Protein AF-A0A382TP47-F1 (afdb_monomer)

pLDDT: mean 72.67, std 21.49, range [31.08, 97.25]

Structure (mmCIF, N/CA/C/O backbone):
data_AF-A0A382TP47-F1
#
_entry.id   AF-A0A382TP47-F1
#
loop_
_atom_site.group_PDB
_atom_site.id
_atom_site.type_symbol
_atom_site.label_atom_id
_atom_site.label_alt_id
_atom_site.label_comp_id
_atom_site.label_asym_id
_atom_site.label_entity_id
_atom_site.label_seq_id
_atom_site.pdbx_PDB_ins_code
_atom_site.Cartn_x
_atom_site.Cartn_y
_atom_site.Cartn_z
_atom_site.occupancy
_atom_site.B_iso_or_equiv
_atom_site.auth_seq_id
_atom_site.auth_comp_id
_atom_site.auth_asym_id
_atom_site.auth_atom_id
_atom_site.pdbx_PDB_model_num
ATOM 1 N N . MET A 1 1 ? 10.964 32.527 30.374 1.00 34.22 1 MET A N 1
ATOM 2 C CA . MET A 1 1 ? 9.896 31.863 29.599 1.00 34.22 1 MET A CA 1
ATOM 3 C C . MET A 1 1 ? 10.591 31.031 28.536 1.00 34.22 1 MET A C 1
ATOM 5 O O . MET A 1 1 ? 11.313 31.604 27.736 1.00 34.22 1 MET A O 1
ATOM 9 N N . ALA A 1 2 ? 10.537 29.702 28.641 1.00 35.19 2 ALA A N 1
ATOM 10 C CA . ALA A 1 2 ? 11.293 28.798 27.777 1.00 35.19 2 ALA A CA 1
ATOM 11 C C . ALA A 1 2 ? 10.442 28.416 26.561 1.00 35.19 2 ALA A C 1
ATOM 13 O O . ALA A 1 2 ? 9.380 27.813 26.702 1.00 35.19 2 ALA A O 1
ATOM 14 N N . GLU A 1 3 ? 10.904 28.803 25.379 1.00 33.00 3 GLU A N 1
ATOM 15 C CA . GLU A 1 3 ? 10.246 28.535 24.107 1.00 33.00 3 GLU A CA 1
ATOM 16 C C . GLU A 1 3 ? 10.616 27.118 23.645 1.00 33.00 3 GLU A C 1
ATOM 18 O O . GLU A 1 3 ? 11.767 26.808 23.331 1.00 33.00 3 GLU A O 1
ATOM 23 N N . GLY A 1 4 ? 9.638 26.214 23.709 1.00 34.44 4 GLY A N 1
ATOM 24 C CA . GLY A 1 4 ? 9.799 24.805 23.368 1.00 34.44 4 GLY A CA 1
ATOM 25 C C . GLY A 1 4 ? 10.052 24.618 21.875 1.00 34.44 4 GLY A C 1
ATOM 26 O O . GLY A 1 4 ? 9.143 24.734 21.054 1.00 34.44 4 GLY A O 1
ATOM 27 N N . LYS A 1 5 ? 11.298 24.289 21.531 1.00 34.75 5 LYS A N 1
ATOM 28 C CA . LYS A 1 5 ? 11.744 23.891 20.193 1.00 34.75 5 LYS A CA 1
ATOM 29 C C . LYS A 1 5 ? 10.920 22.686 19.712 1.00 34.75 5 LYS A C 1
ATOM 31 O O . LYS A 1 5 ? 11.124 21.566 20.178 1.00 34.75 5 LYS A O 1
ATOM 36 N N . LYS A 1 6 ? 9.969 22.905 18.793 1.00 40.62 6 LYS A N 1
ATOM 37 C CA . LYS A 1 6 ? 9.225 21.824 18.123 1.00 40.62 6 LYS A CA 1
ATOM 38 C C . LYS A 1 6 ? 10.214 20.991 17.311 1.00 40.62 6 LYS A C 1
ATOM 40 O O . LYS A 1 6 ? 10.691 21.429 16.269 1.00 40.62 6 LYS A O 1
ATOM 45 N N . SER A 1 7 ? 10.533 19.806 17.820 1.00 37.88 7 SER A N 1
ATOM 46 C CA . SER A 1 7 ? 11.283 18.781 17.102 1.00 37.88 7 SER A CA 1
ATOM 47 C C . SER A 1 7 ? 10.500 18.386 15.849 1.00 37.88 7 SER A C 1
ATOM 49 O O . SER A 1 7 ? 9.470 17.717 15.933 1.00 37.88 7 SER A O 1
ATOM 51 N N . THR A 1 8 ? 10.952 18.834 14.680 1.00 42.53 8 THR A N 1
ATOM 52 C CA . THR A 1 8 ? 10.560 18.280 13.383 1.00 42.53 8 THR A CA 1
ATOM 53 C C . THR A 1 8 ? 11.194 16.899 13.251 1.00 42.53 8 THR A C 1
ATOM 55 O O . THR A 1 8 ? 12.183 16.706 12.546 1.00 42.53 8 THR A O 1
ATOM 58 N N . LEU A 1 9 ? 10.633 15.924 13.972 1.00 44.50 9 LEU A N 1
ATOM 59 C CA . LEU A 1 9 ? 10.881 14.512 13.710 1.00 44.50 9 LEU A CA 1
ATOM 60 C C . LEU A 1 9 ? 10.528 14.283 12.239 1.00 44.50 9 LEU A C 1
ATOM 62 O O . LEU A 1 9 ? 9.385 14.504 11.832 1.00 44.50 9 LEU A O 1
ATOM 66 N N . ARG A 1 10 ? 11.530 13.932 11.425 1.00 49.47 10 ARG A N 1
ATOM 67 C CA . ARG A 1 10 ? 11.350 13.547 10.022 1.00 49.47 10 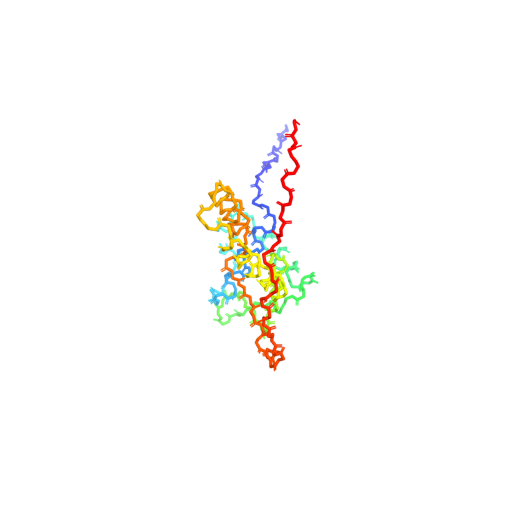ARG A CA 1
ATOM 68 C C . ARG A 1 10 ? 10.522 12.265 9.998 1.00 49.47 10 ARG A C 1
ATOM 70 O O . ARG A 1 10 ? 11.070 11.171 9.983 1.00 49.47 10 ARG A O 1
ATOM 77 N N . ALA A 1 11 ? 9.203 12.409 10.060 1.00 53.06 11 ALA A N 1
ATOM 78 C CA . ALA A 1 11 ? 8.291 11.296 9.893 1.00 53.06 11 ALA A CA 1
ATOM 79 C C . ALA A 1 11 ? 8.562 10.664 8.524 1.00 53.06 11 ALA A C 1
ATOM 81 O O . ALA A 1 11 ? 8.710 11.385 7.531 1.00 53.06 11 ALA A O 1
ATOM 82 N N . ARG A 1 12 ? 8.621 9.327 8.478 1.00 61.28 12 ARG A N 1
ATOM 83 C CA . ARG A 1 12 ? 8.639 8.577 7.215 1.00 61.28 12 ARG A CA 1
ATOM 84 C C . ARG A 1 12 ? 7.528 9.120 6.295 1.00 61.28 12 ARG A C 1
ATOM 86 O O . ARG A 1 12 ? 6.445 9.435 6.818 1.00 61.28 12 ARG A O 1
ATOM 93 N N . PRO A 1 13 ? 7.768 9.286 4.978 1.00 76.69 13 PRO A N 1
ATOM 94 C CA . PRO A 1 13 ? 6.764 9.791 4.044 1.00 76.69 13 PRO A CA 1
ATOM 95 C C . PRO A 1 13 ? 5.414 9.092 4.239 1.00 76.69 13 PRO A C 1
ATOM 97 O O . PRO A 1 13 ? 5.358 7.879 4.430 1.00 76.69 13 PRO A O 1
ATOM 100 N N . ALA A 1 14 ? 4.312 9.850 4.216 1.00 79.81 14 ALA A N 1
ATOM 101 C CA . ALA A 1 14 ? 2.982 9.320 4.544 1.00 79.81 14 ALA A CA 1
ATOM 102 C C . ALA A 1 14 ? 2.607 8.086 3.705 1.00 79.81 14 ALA A C 1
ATOM 104 O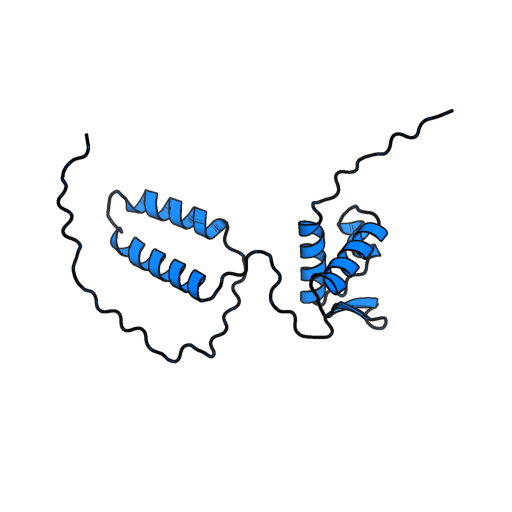 O . ALA A 1 14 ? 2.024 7.144 4.232 1.00 79.81 14 ALA A O 1
ATOM 105 N N . LEU A 1 15 ? 3.015 8.064 2.434 1.00 79.69 15 LEU A N 1
ATOM 106 C CA . LEU A 1 15 ? 2.785 6.939 1.534 1.00 79.69 15 LEU A CA 1
ATOM 107 C C . LEU A 1 15 ? 3.462 5.646 2.014 1.00 79.69 15 LEU A C 1
ATOM 109 O O . LEU A 1 15 ? 2.808 4.613 2.053 1.00 79.69 15 LEU A O 1
ATOM 113 N N . GLU A 1 16 ? 4.729 5.697 2.433 1.00 80.81 16 GLU A N 1
ATOM 114 C CA . GLU A 1 16 ? 5.464 4.526 2.942 1.00 80.81 16 GLU A CA 1
ATOM 115 C C . GLU A 1 16 ? 4.749 3.919 4.155 1.00 80.81 16 GLU A C 1
ATOM 117 O O . GLU A 1 16 ? 4.557 2.708 4.264 1.00 80.81 16 GLU A O 1
ATOM 122 N N . ARG A 1 17 ? 4.275 4.794 5.044 1.00 91.00 17 ARG A N 1
ATOM 123 C CA . ARG A 1 17 ? 3.549 4.409 6.250 1.00 91.00 17 ARG A CA 1
ATOM 124 C C . ARG A 1 17 ? 2.203 3.757 5.924 1.00 91.00 17 ARG A C 1
ATOM 126 O O . ARG A 1 17 ? 1.877 2.713 6.483 1.00 91.00 17 ARG A O 1
ATOM 133 N N . ILE A 1 18 ? 1.466 4.333 4.975 1.00 89.75 18 ILE A N 1
ATOM 134 C CA . ILE A 1 18 ? 0.210 3.781 4.454 1.00 89.75 18 ILE A CA 1
ATOM 135 C C . ILE A 1 18 ? 0.443 2.412 3.793 1.00 89.75 18 ILE A C 1
ATOM 137 O O . ILE A 1 18 ? -0.302 1.475 4.074 1.00 89.75 18 ILE A O 1
ATOM 141 N N . MET A 1 19 ? 1.495 2.257 2.980 1.00 84.00 19 MET A N 1
ATOM 142 C CA . MET A 1 19 ? 1.844 0.974 2.352 1.00 84.00 19 MET A CA 1
ATOM 143 C C . MET A 1 19 ? 2.148 -0.105 3.390 1.00 84.00 19 MET A C 1
ATOM 145 O O . MET A 1 19 ? 1.682 -1.238 3.262 1.00 84.00 19 MET A O 1
ATOM 149 N N . ARG A 1 20 ? 2.888 0.239 4.450 1.00 88.25 20 ARG A N 1
ATOM 150 C CA . ARG A 1 20 ? 3.193 -0.711 5.524 1.00 88.25 20 ARG A CA 1
ATOM 151 C C . ARG A 1 20 ? 1.933 -1.165 6.263 1.00 88.25 20 ARG A C 1
ATOM 153 O O . ARG A 1 20 ? 1.778 -2.365 6.490 1.00 88.25 20 A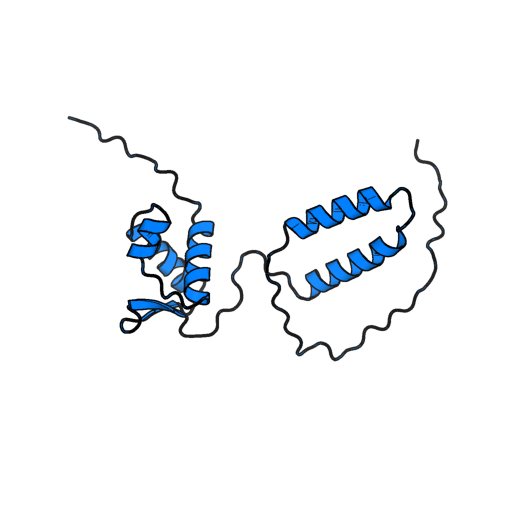RG A O 1
ATOM 160 N N . ILE A 1 21 ? 1.035 -0.232 6.598 1.00 92.50 21 ILE A N 1
ATOM 161 C CA . ILE A 1 21 ? -0.259 -0.553 7.220 1.00 92.50 21 ILE A CA 1
ATOM 162 C C . ILE A 1 21 ? -1.063 -1.467 6.292 1.00 92.50 21 ILE A C 1
ATOM 164 O O . ILE A 1 21 ? -1.527 -2.515 6.730 1.00 92.50 21 ILE A O 1
ATOM 168 N N . HIS A 1 22 ? -1.181 -1.112 5.010 1.00 89.81 22 HIS A N 1
ATOM 169 C CA . HIS A 1 22 ? -1.917 -1.909 4.033 1.00 89.81 22 HIS A CA 1
ATOM 170 C C . HIS A 1 22 ? -1.405 -3.348 3.951 1.00 89.81 22 HIS A C 1
ATOM 172 O O . HIS A 1 22 ? -2.209 -4.271 4.053 1.00 89.81 22 HIS A O 1
ATOM 178 N N . ARG A 1 23 ? -0.085 -3.539 3.823 1.00 84.81 23 ARG A N 1
ATOM 179 C CA . ARG A 1 23 ? 0.538 -4.865 3.711 1.00 84.81 23 ARG A CA 1
ATOM 180 C C . ARG A 1 23 ? 0.285 -5.723 4.951 1.00 84.81 23 ARG A C 1
ATOM 182 O O . ARG A 1 23 ? -0.053 -6.891 4.816 1.00 84.81 23 ARG A O 1
ATOM 189 N N . ALA A 1 24 ? 0.384 -5.140 6.146 1.00 88.25 24 ALA A N 1
ATOM 190 C CA . ALA A 1 24 ? 0.097 -5.857 7.388 1.00 88.25 24 ALA A CA 1
ATOM 191 C C . ALA A 1 24 ? -1.347 -6.364 7.447 1.00 88.25 24 ALA A C 1
ATOM 19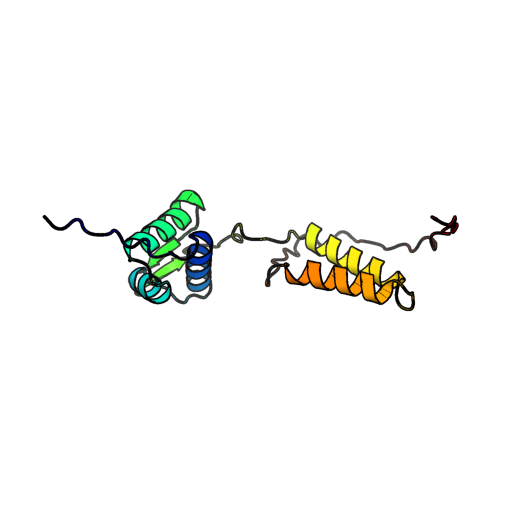3 O O . ALA A 1 24 ? -1.601 -7.515 7.793 1.00 88.25 24 ALA A O 1
ATOM 194 N N . VAL A 1 25 ? -2.300 -5.501 7.091 1.00 92.19 25 VAL A N 1
ATOM 195 C CA . VAL A 1 25 ? -3.720 -5.863 7.072 1.00 92.19 25 VAL A CA 1
ATOM 196 C C . VAL A 1 25 ? -3.988 -6.926 6.001 1.00 92.19 25 VAL A C 1
ATOM 198 O O . VAL A 1 25 ? -4.687 -7.897 6.278 1.00 92.19 25 VAL A O 1
ATOM 201 N N . LEU A 1 26 ? -3.395 -6.784 4.811 1.00 83.69 26 LEU A N 1
ATOM 202 C CA . LEU A 1 26 ? -3.548 -7.728 3.699 1.00 83.69 26 LEU A CA 1
ATOM 203 C C . LEU A 1 26 ? -3.011 -9.126 4.044 1.00 83.69 26 LEU A C 1
ATOM 205 O O . LEU A 1 26 ? -3.632 -10.126 3.702 1.00 83.69 26 LEU A O 1
ATOM 209 N N . ASN A 1 27 ? -1.901 -9.191 4.780 1.00 82.12 27 ASN A N 1
ATOM 210 C CA . ASN A 1 27 ? -1.295 -10.436 5.256 1.00 82.12 27 ASN A CA 1
ATOM 211 C C . ASN A 1 27 ? -2.038 -11.073 6.446 1.00 82.12 27 ASN A C 1
ATOM 213 O O . ASN A 1 27 ? -1.608 -12.109 6.952 1.00 82.12 27 ASN A O 1
ATOM 217 N N . GLY A 1 28 ? -3.114 -10.452 6.941 1.00 86.06 28 GLY A N 1
ATOM 218 C CA . GLY A 1 28 ? -3.852 -10.934 8.109 1.00 86.06 28 GLY A CA 1
ATOM 219 C C . GLY A 1 28 ? -3.136 -10.710 9.447 1.00 86.06 28 GLY A C 1
ATOM 220 O O . GLY A 1 28 ? -3.520 -11.308 10.448 1.00 86.06 28 GLY A O 1
ATOM 221 N N . GLU A 1 29 ? -2.126 -9.831 9.510 1.00 90.81 29 GLU A N 1
ATOM 222 C CA . GLU A 1 29 ? -1.366 -9.537 10.742 1.00 90.81 29 GLU A CA 1
ATOM 223 C C . GLU A 1 29 ? -2.199 -8.785 11.797 1.00 90.81 29 GLU A C 1
ATOM 225 O O . GLU A 1 29 ? -1.766 -8.644 12.939 1.00 90.81 29 GLU A O 1
ATOM 230 N N . CYS A 1 30 ? -3.383 -8.284 11.425 1.00 95.25 30 CYS A N 1
ATOM 231 C CA . CYS A 1 30 ? -4.313 -7.570 12.304 1.00 95.25 30 CYS A CA 1
ATOM 232 C C . CYS A 1 30 ? -3.630 -6.454 13.122 1.00 95.25 30 CYS A C 1
ATOM 234 O O . CYS A 1 30 ? -3.676 -6.453 14.356 1.00 95.25 30 CYS A O 1
ATOM 236 N N . PRO A 1 31 ? -2.952 -5.487 12.479 1.00 96.31 31 PRO A N 1
ATOM 237 C CA . PRO A 1 31 ? -2.173 -4.493 13.203 1.00 96.31 31 PRO A CA 1
ATOM 238 C C . PRO A 1 31 ? -3.056 -3.554 14.032 1.00 96.31 31 PRO A C 1
ATOM 240 O O . PRO A 1 31 ? -4.169 -3.202 13.645 1.00 96.31 31 PRO A O 1
ATOM 243 N N . THR A 1 32 ? -2.525 -3.056 15.150 1.00 97.25 32 THR A N 1
ATOM 244 C CA . THR A 1 32 ? -3.137 -1.945 15.900 1.00 97.25 32 THR A CA 1
ATOM 245 C C . THR A 1 32 ? -2.458 -0.624 15.580 1.00 97.25 32 THR A C 1
ATOM 247 O O . THR A 1 32 ? -1.261 -0.581 15.289 1.00 97.25 32 THR A O 1
ATOM 250 N N . ALA A 1 33 ? -3.187 0.486 15.742 1.00 96.31 33 ALA A N 1
ATOM 251 C CA . ALA A 1 33 ? -2.602 1.819 15.593 1.00 96.31 33 ALA A CA 1
ATOM 252 C C . ALA A 1 33 ? -1.417 2.047 16.551 1.00 96.31 33 ALA A C 1
ATOM 254 O O . ALA A 1 33 ? -0.452 2.711 16.190 1.00 96.31 33 ALA A O 1
ATOM 255 N N . SER A 1 34 ? -1.467 1.475 17.759 1.00 96.38 34 SER A N 1
ATOM 256 C CA . SER A 1 34 ? -0.379 1.564 18.740 1.00 96.38 34 SER A CA 1
ATOM 257 C C . SER A 1 34 ? 0.851 0.750 18.328 1.00 96.38 34 SER A C 1
ATOM 259 O O . SER A 1 34 ? 1.971 1.238 18.465 1.00 96.38 34 SER A O 1
ATOM 261 N N . ALA A 1 35 ? 0.661 -0.471 17.814 1.00 96.38 35 ALA A N 1
ATOM 262 C CA . ALA A 1 35 ? 1.765 -1.302 17.334 1.00 96.38 35 ALA A CA 1
ATOM 263 C C . ALA A 1 35 ? 2.468 -0.646 16.139 1.00 96.38 35 ALA A C 1
ATOM 265 O O . ALA A 1 35 ? 3.687 -0.485 16.163 1.00 96.38 35 ALA A O 1
ATOM 266 N N . MET A 1 36 ? 1.683 -0.174 15.168 1.00 96.31 36 MET A N 1
ATOM 267 C CA . MET A 1 36 ? 2.179 0.530 13.986 1.00 96.31 36 MET A CA 1
ATOM 268 C C . MET A 1 36 ? 2.888 1.837 14.338 1.00 96.31 36 MET A C 1
ATOM 270 O O . MET A 1 36 ? 3.928 2.138 13.770 1.00 96.31 36 MET A O 1
ATOM 274 N N . ALA A 1 37 ? 2.379 2.596 15.311 1.00 96.19 37 ALA A N 1
ATOM 275 C CA . ALA A 1 37 ? 3.013 3.837 15.755 1.00 96.19 37 ALA A CA 1
ATOM 276 C C . ALA A 1 37 ? 4.419 3.591 16.318 1.00 96.19 37 ALA A C 1
ATOM 278 O O . ALA A 1 37 ? 5.356 4.312 15.987 1.00 96.19 37 ALA A O 1
ATOM 279 N N . ARG A 1 38 ? 4.573 2.531 17.121 1.00 95.75 38 ARG A N 1
ATOM 280 C CA . ARG A 1 38 ? 5.868 2.124 17.674 1.00 95.75 38 ARG A CA 1
ATOM 281 C C . ARG A 1 38 ? 6.830 1.643 16.588 1.00 95.75 38 ARG A C 1
ATOM 283 O O . ARG A 1 38 ? 7.988 2.031 16.613 1.00 95.75 38 ARG A O 1
ATOM 290 N N . GLU A 1 39 ? 6.363 0.822 15.652 1.00 93.75 39 GLU A N 1
ATOM 291 C CA . GLU A 1 39 ? 7.187 0.309 14.546 1.00 93.75 39 GLU A CA 1
ATOM 292 C C . GLU A 1 39 ? 7.650 1.421 13.589 1.00 93.75 39 GLU A C 1
ATOM 294 O O . GLU A 1 39 ? 8.778 1.428 13.089 1.00 93.75 39 GLU A O 1
ATOM 299 N N . LEU A 1 40 ? 6.757 2.372 13.324 1.00 92.56 40 LEU A N 1
ATOM 300 C CA . LEU A 1 40 ? 6.972 3.444 12.360 1.00 92.56 40 LEU A CA 1
ATOM 301 C C . LEU A 1 40 ? 7.571 4.706 12.989 1.00 92.56 40 LEU A C 1
ATOM 303 O O . LEU A 1 40 ? 7.787 5.683 12.276 1.00 92.56 40 LEU A O 1
ATOM 307 N N . GLU A 1 41 ? 7.845 4.669 14.297 1.00 94.19 41 GLU A N 1
ATOM 308 C CA . GLU A 1 41 ? 8.419 5.763 15.090 1.00 94.19 41 GLU A CA 1
ATOM 309 C C . GLU A 1 41 ? 7.640 7.081 14.942 1.00 94.19 41 GLU A C 1
ATOM 311 O O . GLU A 1 41 ? 8.201 8.175 14.862 1.00 94.19 41 GLU A O 1
ATOM 316 N N . VAL A 1 42 ? 6.311 6.975 14.913 1.00 94.00 42 VAL A N 1
ATOM 317 C CA . VAL A 1 42 ? 5.388 8.115 14.868 1.00 94.00 42 VAL A CA 1
ATOM 318 C C . VAL A 1 42 ? 4.418 8.070 16.039 1.00 94.00 42 VAL A C 1
ATOM 320 O O . VAL A 1 42 ? 4.292 7.075 16.751 1.00 94.00 42 VAL A O 1
ATOM 323 N N . ASP A 1 43 ? 3.678 9.153 16.247 1.00 94.81 43 ASP A N 1
ATOM 324 C CA . ASP A 1 43 ? 2.610 9.152 17.233 1.00 94.81 43 ASP A CA 1
ATOM 325 C C . ASP A 1 43 ? 1.380 8.361 16.742 1.00 94.81 43 ASP A C 1
ATOM 327 O O . ASP A 1 43 ? 1.079 8.270 15.547 1.00 94.81 43 ASP A O 1
ATOM 331 N N . ARG A 1 44 ? 0.604 7.832 17.694 1.00 96.00 44 ARG A N 1
ATOM 332 C CA . ARG A 1 44 ? -0.619 7.066 17.405 1.00 96.00 44 ARG A CA 1
ATOM 333 C C . ARG A 1 44 ? -1.633 7.854 16.571 1.00 96.00 44 ARG A C 1
ATOM 335 O O . ARG A 1 44 ? -2.324 7.261 15.749 1.00 96.00 44 ARG A O 1
ATOM 342 N N . ARG A 1 45 ? -1.740 9.174 16.768 1.00 95.31 45 ARG A N 1
ATOM 343 C CA . ARG A 1 45 ? -2.704 10.019 16.047 1.00 95.31 45 ARG A CA 1
ATOM 344 C C . ARG A 1 45 ? -2.328 10.141 14.570 1.00 95.31 45 ARG A C 1
ATOM 346 O O . ARG A 1 45 ? -3.229 10.256 13.746 1.00 95.31 45 ARG A O 1
ATOM 353 N N . THR A 1 46 ? -1.044 10.085 14.228 1.00 95.38 46 THR A N 1
ATOM 354 C CA . THR A 1 46 ? -0.571 10.013 12.841 1.00 95.38 46 THR A CA 1
ATOM 355 C C . THR A 1 46 ? -1.041 8.723 12.165 1.00 95.38 46 THR A C 1
ATOM 357 O O . THR A 1 46 ? -1.718 8.809 11.146 1.00 95.38 46 THR A O 1
ATOM 360 N N . ILE A 1 47 ? -0.840 7.557 12.788 1.00 96.31 47 ILE A N 1
ATOM 361 C CA . ILE A 1 47 ? -1.349 6.280 12.248 1.00 96.31 47 ILE A CA 1
ATOM 362 C C . ILE A 1 47 ? -2.872 6.276 12.122 1.00 96.31 47 ILE A C 1
ATOM 364 O O . ILE A 1 47 ? -3.412 5.827 11.116 1.00 96.31 47 ILE A O 1
ATOM 368 N N . THR A 1 48 ? -3.590 6.803 13.118 1.00 95.81 48 THR A N 1
ATOM 369 C CA . THR A 1 48 ? -5.052 6.905 13.033 1.00 95.81 48 THR A CA 1
ATOM 370 C C . THR A 1 48 ? -5.488 7.753 11.839 1.00 95.81 48 THR A C 1
ATOM 372 O O . THR A 1 48 ? -6.446 7.386 11.171 1.00 95.81 48 THR A O 1
ATOM 375 N N . ARG A 1 49 ? -4.782 8.849 11.525 1.00 95.00 49 ARG A N 1
ATOM 376 C CA . ARG A 1 49 ? -5.075 9.653 10.328 1.00 95.00 49 ARG A CA 1
ATOM 377 C C . ARG A 1 49 ? -4.816 8.887 9.037 1.00 95.00 49 ARG A C 1
ATOM 379 O O . ARG A 1 49 ? -5.610 9.031 8.117 1.00 95.00 49 ARG A O 1
ATOM 386 N N . ASP A 1 50 ? -3.756 8.086 8.974 1.00 94.75 50 ASP A N 1
ATOM 387 C CA . ASP A 1 50 ? -3.466 7.262 7.795 1.00 94.75 50 ASP A CA 1
ATOM 388 C C . ASP A 1 50 ? -4.544 6.203 7.571 1.00 94.75 50 ASP A C 1
ATOM 390 O O . ASP A 1 50 ? -5.027 6.049 6.459 1.00 94.75 50 ASP A O 1
ATOM 394 N N . ILE A 1 51 ? -4.984 5.532 8.637 1.00 95.25 51 ILE A N 1
ATOM 395 C CA . ILE A 1 51 ? -6.079 4.554 8.587 1.00 95.25 51 ILE A CA 1
ATOM 396 C C . ILE A 1 51 ? -7.378 5.223 8.128 1.00 95.25 51 ILE A C 1
ATOM 398 O O . ILE A 1 51 ? -8.058 4.709 7.243 1.00 95.25 51 ILE A O 1
ATOM 402 N N . THR A 1 52 ? -7.709 6.395 8.682 1.00 95.25 52 THR A N 1
ATOM 403 C CA . THR A 1 52 ? -8.863 7.184 8.229 1.00 95.25 52 THR A CA 1
ATOM 404 C C . THR A 1 52 ? -8.722 7.574 6.760 1.00 95.25 52 THR A C 1
ATOM 406 O O . THR A 1 52 ? -9.692 7.511 6.018 1.00 95.25 52 THR A O 1
ATOM 409 N N . PHE A 1 53 ? -7.524 7.951 6.312 1.00 91.12 53 PHE A N 1
ATOM 410 C CA . PHE A 1 53 ? -7.269 8.274 4.912 1.00 91.12 53 PHE A CA 1
ATOM 411 C C . PHE A 1 53 ? -7.468 7.051 4.005 1.00 91.12 53 PHE A C 1
ATOM 413 O O . PHE A 1 53 ? -8.176 7.147 3.008 1.00 91.12 53 PHE A O 1
ATOM 420 N N . MET A 1 54 ? -6.920 5.893 4.374 1.00 90.31 54 MET A N 1
ATOM 421 C CA . MET A 1 54 ? -7.110 4.631 3.652 1.00 90.31 54 MET A CA 1
ATOM 422 C C . MET A 1 54 ? -8.594 4.263 3.530 1.00 90.31 54 MET A C 1
ATOM 424 O O . MET A 1 54 ? -9.065 3.922 2.450 1.00 90.31 54 MET A O 1
ATOM 428 N N . ARG A 1 55 ? -9.353 4.380 4.620 1.00 92.88 55 ARG A N 1
ATOM 429 C CA . ARG A 1 55 ? -10.782 4.062 4.626 1.00 92.88 55 ARG A CA 1
ATOM 430 C C . ARG A 1 55 ? -11.607 5.086 3.843 1.00 92.88 55 ARG A C 1
ATOM 432 O O . ARG A 1 55 ? -12.365 4.710 2.964 1.00 92.88 55 ARG A O 1
ATOM 439 N N . ASP A 1 56 ? -11.444 6.376 4.126 1.00 91.06 56 ASP A N 1
ATOM 440 C CA . ASP A 1 56 ? -12.372 7.411 3.649 1.00 91.06 56 ASP A CA 1
ATOM 441 C C . ASP A 1 56 ? -11.966 7.996 2.286 1.00 91.06 56 ASP A C 1
ATOM 443 O O . ASP A 1 56 ? -12.816 8.461 1.531 1.00 91.06 56 ASP A O 1
ATOM 447 N N . ARG A 1 57 ? -10.663 8.037 1.968 1.00 83.81 57 ARG A N 1
ATOM 448 C CA . ARG A 1 57 ? -10.151 8.620 0.711 1.00 83.81 57 ARG A CA 1
ATOM 449 C C . ARG A 1 57 ? -9.823 7.575 -0.339 1.00 83.81 57 ARG A C 1
ATOM 451 O O . ARG A 1 57 ? -9.999 7.861 -1.517 1.00 83.81 57 ARG A O 1
ATOM 458 N N . TRP A 1 58 ? -9.345 6.404 0.069 1.00 82.19 58 TRP A N 1
ATOM 459 C CA . TRP A 1 58 ? -9.099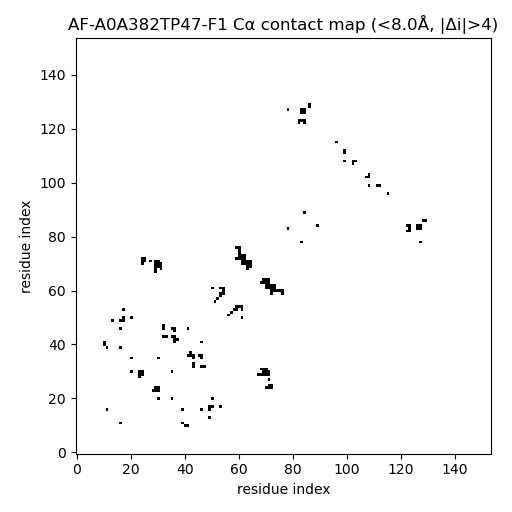 5.279 -0.841 1.00 82.19 58 TRP A CA 1
ATOM 460 C C . TRP A 1 58 ? -10.231 4.255 -0.849 1.00 82.19 58 TRP A C 1
ATOM 462 O O . TRP A 1 58 ? -10.155 3.283 -1.590 1.00 82.19 58 TRP A O 1
ATOM 472 N N . ASN A 1 59 ? -11.287 4.496 -0.066 1.00 84.00 59 ASN A N 1
ATOM 473 C CA . ASN A 1 59 ? -12.482 3.661 -0.022 1.00 84.00 59 ASN A CA 1
ATOM 474 C C . ASN A 1 59 ? -12.175 2.183 0.278 1.00 84.00 59 ASN A C 1
ATOM 476 O O . ASN A 1 59 ? -12.856 1.287 -0.219 1.00 84.00 59 ASN A O 1
ATOM 480 N N . LEU A 1 60 ? -11.125 1.922 1.068 1.00 89.00 60 LEU A N 1
ATOM 481 C CA . LEU A 1 60 ? -10.766 0.561 1.446 1.00 89.00 60 LEU A CA 1
ATOM 482 C C . LEU A 1 60 ? -11.738 0.032 2.512 1.00 89.00 60 LEU A C 1
ATOM 484 O O . LEU A 1 60 ? -12.053 0.775 3.449 1.00 89.00 60 LEU A O 1
ATOM 488 N N . PRO A 1 61 ? -12.141 -1.252 2.449 1.00 92.75 61 PRO A N 1
ATOM 489 C CA . PRO A 1 61 ? -13.022 -1.896 3.425 1.00 92.75 61 PRO A CA 1
ATOM 490 C C . PRO A 1 61 ? -12.272 -2.206 4.733 1.00 92.75 61 PRO A C 1
ATOM 492 O O . PRO A 1 61 ? -12.130 -3.357 5.126 1.00 92.75 61 PRO A O 1
ATOM 495 N N . LEU A 1 62 ? -11.700 -1.186 5.374 1.00 94.00 62 LEU A N 1
ATOM 496 C CA . LEU A 1 62 ? -10.815 -1.307 6.531 1.00 94.00 62 LEU A CA 1
ATOM 497 C C . LEU A 1 62 ? -11.572 -1.014 7.833 1.00 94.00 62 LEU A C 1
ATOM 499 O O . LEU A 1 62 ? -12.008 0.118 8.060 1.00 94.00 62 LEU A O 1
ATOM 503 N N . GLU A 1 63 ? -11.656 -2.001 8.727 1.00 95.75 63 GLU A N 1
ATOM 504 C CA . GLU A 1 63 ? -12.352 -1.877 10.015 1.00 95.75 63 GLU A CA 1
ATOM 505 C C . GLU A 1 63 ? -11.553 -2.463 11.183 1.00 95.75 63 GLU A C 1
ATOM 507 O O . GLU A 1 63 ? -10.666 -3.294 11.002 1.00 95.75 63 GLU A O 1
ATOM 512 N N . TYR A 1 64 ? -11.857 -2.018 12.406 1.00 96.44 64 TYR A N 1
ATOM 513 C CA . TYR A 1 64 ? -11.266 -2.583 13.619 1.00 96.44 64 TYR A CA 1
ATOM 514 C C . TYR A 1 64 ? -12.084 -3.783 14.101 1.00 96.44 64 TYR A C 1
ATOM 516 O O . TYR A 1 64 ? -13.255 -3.643 14.449 1.00 96.44 64 TYR A O 1
ATOM 524 N N . ASN A 1 65 ? -11.449 -4.948 14.186 1.00 96.75 65 ASN A N 1
ATOM 525 C CA . ASN A 1 65 ? -12.042 -6.162 14.721 1.00 96.75 65 ASN A CA 1
ATOM 526 C C . ASN A 1 65 ? -11.597 -6.371 16.175 1.00 96.75 65 ASN A C 1
ATOM 528 O O . ASN A 1 65 ? -10.432 -6.654 16.450 1.00 96.75 65 ASN A O 1
ATOM 532 N N . ALA A 1 66 ? -12.539 -6.268 17.115 1.00 93.69 66 ALA A N 1
ATOM 533 C CA . ALA A 1 66 ? -12.257 -6.419 18.543 1.00 93.69 66 ALA A CA 1
ATOM 534 C C . ALA A 1 66 ? -11.849 -7.847 18.949 1.00 93.69 66 ALA A C 1
ATOM 536 O O . ALA A 1 66 ? -11.097 -8.008 19.905 1.00 93.69 66 ALA A O 1
ATOM 537 N N . VAL A 1 67 ? -12.316 -8.872 18.228 1.00 93.88 67 VAL A N 1
ATOM 538 C CA . VAL A 1 67 ? -11.997 -10.283 18.510 1.00 93.88 67 VAL A CA 1
ATOM 539 C C . VAL A 1 67 ? -10.550 -10.590 18.137 1.00 93.88 67 VAL A C 1
ATOM 541 O O . VAL A 1 67 ? -9.841 -11.244 18.895 1.00 93.88 67 VAL A O 1
ATOM 544 N N . GLN A 1 68 ? -10.099 -10.086 16.988 1.00 90.44 68 GLN A N 1
ATOM 545 C CA . GLN A 1 68 ? -8.713 -10.226 16.531 1.00 90.44 68 GLN A CA 1
ATOM 546 C C . GLN A 1 68 ? -7.787 -9.158 17.132 1.00 90.44 68 GLN A C 1
ATOM 548 O O . GLN A 1 68 ? -6.567 -9.266 17.055 1.00 90.44 68 GLN A O 1
ATOM 553 N N . GLY A 1 69 ? -8.365 -8.130 17.758 1.00 93.69 69 GLY A N 1
ATOM 554 C CA . GLY A 1 69 ? -7.644 -7.073 18.452 1.00 93.69 69 GLY A CA 1
ATOM 555 C C . GLY A 1 69 ? -6.960 -6.069 17.526 1.00 93.69 69 GLY A C 1
ATOM 556 O O . GLY A 1 69 ? -6.057 -5.375 17.987 1.00 93.69 69 GLY A O 1
ATOM 557 N N . GLY A 1 70 ? -7.378 -5.945 16.263 1.00 96.25 70 GLY A N 1
ATOM 558 C CA . GLY A 1 70 ? -6.647 -5.197 15.237 1.00 96.25 70 GLY A CA 1
ATOM 559 C C . GLY A 1 70 ? -7.476 -4.793 14.020 1.00 96.25 70 GLY A C 1
ATOM 560 O O . GLY A 1 70 ? -8.658 -5.111 13.926 1.00 96.25 70 GLY A O 1
ATOM 561 N N . PHE A 1 71 ? -6.859 -4.059 13.093 1.00 96.94 71 PHE A N 1
ATOM 562 C CA . PHE A 1 71 ? -7.493 -3.656 11.837 1.00 96.94 71 PHE A CA 1
ATOM 563 C C . PHE A 1 71 ? -7.447 -4.775 10.794 1.00 96.94 71 PHE A C 1
ATOM 565 O O . PHE A 1 71 ? -6.404 -5.400 10.611 1.00 96.94 71 PHE A O 1
ATOM 572 N N . ILE A 1 72 ? -8.563 -4.982 10.095 1.00 95.88 72 ILE A N 1
ATOM 573 C CA . ILE A 1 72 ? -8.753 -6.015 9.070 1.00 95.88 72 ILE A CA 1
ATOM 574 C C . ILE A 1 72 ? -9.437 -5.441 7.832 1.00 95.88 72 ILE A C 1
ATOM 576 O O . ILE A 1 72 ? -10.146 -4.435 7.926 1.00 95.88 72 ILE A O 1
ATOM 580 N N . TYR A 1 73 ? -9.282 -6.119 6.696 1.00 93.50 73 TYR A N 1
ATOM 581 C CA . TYR A 1 73 ? -10.172 -5.911 5.560 1.00 93.50 73 TYR A CA 1
ATOM 582 C C . TYR A 1 73 ? -11.444 -6.745 5.718 1.00 93.50 73 TYR A C 1
ATOM 584 O O . TYR A 1 73 ? -11.377 -7.941 5.993 1.00 93.50 73 TYR A O 1
ATOM 592 N N . THR A 1 74 ? -12.604 -6.113 5.551 1.00 92.69 74 THR A N 1
ATOM 593 C CA . THR A 1 74 ? -13.927 -6.755 5.621 1.00 92.69 74 THR A CA 1
ATOM 594 C C . THR A 1 74 ? -14.445 -7.210 4.256 1.00 92.69 74 THR A C 1
ATOM 596 O O . THR A 1 74 ? -15.476 -7.874 4.177 1.00 92.69 74 THR A O 1
ATOM 599 N N . GLY A 1 75 ? -13.720 -6.893 3.182 1.00 85.19 75 GLY A N 1
ATOM 600 C CA . GLY A 1 75 ? -14.038 -7.272 1.811 1.00 85.19 75 GLY A CA 1
ATOM 601 C C . GLY A 1 75 ? -12.787 -7.327 0.930 1.00 85.19 75 GLY A C 1
ATOM 602 O O . GLY A 1 75 ? -11.688 -7.037 1.413 1.00 85.19 75 GLY A O 1
ATOM 603 N N . PRO A 1 76 ? -12.938 -7.709 -0.351 1.00 75.44 76 PRO A N 1
ATOM 604 C CA . PRO A 1 76 ? -11.836 -7.697 -1.304 1.00 75.44 76 PRO A CA 1
ATOM 605 C C . PRO A 1 76 ? -11.280 -6.278 -1.460 1.00 75.44 76 PRO A C 1
ATOM 607 O O . PRO A 1 76 ? -12.023 -5.296 -1.429 1.00 75.44 76 PRO A O 1
ATOM 610 N N . VAL A 1 77 ? -9.962 -6.184 -1.613 1.00 71.56 77 VAL A N 1
ATOM 611 C CA . VAL A 1 77 ? -9.258 -4.924 -1.843 1.00 71.56 77 VAL A CA 1
ATOM 612 C C . VAL A 1 77 ? -8.657 -4.973 -3.234 1.00 71.56 77 VAL A C 1
ATOM 614 O O . VAL A 1 77 ? -7.738 -5.756 -3.471 1.00 71.56 77 VAL A O 1
ATOM 617 N N . ASP A 1 78 ? -9.166 -4.137 -4.136 1.00 57.75 78 ASP A N 1
ATOM 618 C CA . ASP A 1 78 ? -8.515 -3.904 -5.421 1.00 57.75 78 ASP A CA 1
ATOM 619 C C . ASP A 1 78 ? -7.129 -3.293 -5.174 1.00 57.75 78 ASP A C 1
ATOM 621 O O . ASP A 1 78 ? -6.932 -2.521 -4.228 1.00 57.75 78 ASP A O 1
ATOM 625 N N . ALA A 1 79 ? -6.147 -3.690 -5.987 1.00 56.25 79 ALA A N 1
ATOM 626 C CA . ALA A 1 79 ? -4.752 -3.316 -5.790 1.00 56.25 79 ALA A CA 1
ATOM 627 C C . ALA A 1 79 ? -4.599 -1.796 -5.594 1.00 56.25 79 ALA A C 1
ATOM 629 O O . ALA A 1 79 ? -5.172 -0.987 -6.326 1.00 56.25 79 ALA A O 1
ATOM 630 N N . LEU A 1 80 ? -3.827 -1.406 -4.577 1.00 56.81 80 LEU A N 1
ATOM 631 C CA . LEU A 1 80 ? -3.628 -0.001 -4.236 1.00 56.81 80 LEU A CA 1
ATOM 632 C C . LEU A 1 80 ? -2.987 0.806 -5.375 1.00 56.81 80 LEU A C 1
ATOM 634 O O . LEU A 1 80 ? -2.189 0.260 -6.139 1.00 56.81 80 LEU A O 1
ATOM 638 N N . PRO A 1 81 ? -3.209 2.137 -5.427 1.00 46.81 81 PRO A N 1
ATOM 639 C CA . PRO A 1 81 ? -2.470 3.013 -6.321 1.00 46.81 81 PRO A CA 1
ATOM 640 C C . PRO A 1 81 ? -1.026 3.144 -5.818 1.00 46.81 81 PRO A C 1
ATOM 642 O O . PRO A 1 81 ? -0.693 3.990 -4.988 1.00 46.81 81 PRO A O 1
ATOM 645 N N . GLY A 1 82 ? -0.172 2.259 -6.317 1.00 46.94 82 GLY A N 1
ATOM 646 C CA . GLY A 1 82 ? 1.253 2.196 -6.018 1.00 46.94 82 GLY A CA 1
ATOM 647 C C . GLY A 1 82 ? 1.928 1.249 -6.997 1.00 46.94 82 GLY A C 1
ATOM 648 O O . GLY A 1 82 ? 2.349 0.172 -6.602 1.00 46.94 82 GLY A O 1
ATOM 649 N N . ALA A 1 83 ? 1.954 1.652 -8.272 1.00 51.22 83 ALA A N 1
ATOM 650 C CA . ALA A 1 83 ? 2.419 0.866 -9.415 1.00 51.22 83 ALA A CA 1
ATOM 651 C C . ALA A 1 83 ? 1.673 -0.472 -9.558 1.00 51.22 83 ALA A C 1
ATOM 653 O O . ALA A 1 83 ? 2.202 -1.538 -9.271 1.00 51.22 83 ALA A O 1
ATOM 654 N N . VAL A 1 84 ? 0.424 -0.416 -10.019 1.00 50.09 84 VAL A N 1
ATOM 655 C CA . VAL A 1 84 ? -0.217 -1.597 -10.605 1.00 50.09 84 VAL A CA 1
ATOM 656 C C . VAL A 1 84 ? 0.259 -1.658 -12.048 1.00 50.09 84 VAL A C 1
ATOM 658 O O . VAL A 1 84 ? -0.025 -0.740 -12.811 1.00 50.09 84 VAL A O 1
ATOM 661 N N . ILE A 1 85 ? 1.001 -2.703 -12.409 1.00 56.09 85 ILE A N 1
ATOM 662 C CA . ILE A 1 85 ? 1.203 -3.023 -13.822 1.00 56.09 85 ILE A CA 1
ATOM 663 C C . ILE A 1 85 ? -0.118 -3.549 -14.345 1.00 56.09 85 ILE A C 1
ATOM 665 O O . ILE A 1 85 ? -0.632 -4.553 -13.847 1.00 56.09 85 ILE A O 1
ATOM 669 N N . THR A 1 86 ? -0.662 -2.869 -15.341 1.00 62.62 86 THR A N 1
ATOM 670 C CA . THR A 1 86 ? -1.797 -3.376 -16.100 1.00 62.62 86 THR A CA 1
ATOM 671 C C . THR A 1 86 ? -1.369 -4.583 -16.933 1.00 62.62 86 THR A C 1
ATOM 673 O O . THR A 1 86 ? -0.211 -4.722 -17.327 1.00 62.62 86 THR A O 1
ATOM 676 N N . GLU A 1 87 ? -2.312 -5.459 -17.262 1.00 60.34 87 GLU A N 1
ATOM 677 C CA . GLU A 1 87 ? -2.048 -6.615 -18.124 1.00 60.34 87 GLU A CA 1
ATOM 678 C C . GLU A 1 87 ? -1.372 -6.218 -19.453 1.00 60.34 87 GLU A C 1
ATOM 680 O O . GLU A 1 87 ? -0.401 -6.847 -19.876 1.00 60.34 87 GLU A O 1
ATOM 685 N N . GLY A 1 88 ? -1.826 -5.120 -20.071 1.00 64.31 88 GLY A N 1
ATOM 686 C CA . GLY A 1 88 ? -1.249 -4.580 -21.304 1.00 64.31 88 GLY A CA 1
ATOM 687 C C . GLY A 1 88 ? 0.189 -4.081 -21.141 1.00 64.31 88 GLY A C 1
ATOM 688 O O . GLY A 1 88 ? 1.003 -4.239 -22.053 1.00 64.31 88 GLY A O 1
ATOM 689 N N . GLU A 1 89 ? 0.540 -3.527 -19.981 1.00 70.44 89 GLU A N 1
ATOM 690 C CA . GLU A 1 89 ? 1.913 -3.119 -19.672 1.00 70.44 89 GLU A CA 1
ATOM 691 C C . GLU A 1 89 ? 2.825 -4.335 -19.464 1.00 70.44 89 GLU A C 1
ATOM 693 O O . GLU A 1 89 ? 3.922 -4.353 -20.022 1.00 70.44 89 GLU A O 1
ATOM 698 N N . LEU A 1 90 ? 2.372 -5.393 -18.773 1.00 72.44 90 LEU A N 1
ATOM 699 C CA . LEU A 1 90 ? 3.144 -6.642 -18.680 1.00 72.44 90 LEU A CA 1
ATOM 700 C C . LEU A 1 90 ? 3.341 -7.262 -20.066 1.00 72.44 90 LEU A C 1
ATOM 702 O O . LEU A 1 90 ? 4.452 -7.654 -20.427 1.00 72.44 90 LEU A O 1
ATOM 706 N N . PHE A 1 91 ? 2.273 -7.327 -20.860 1.00 74.94 91 PHE A N 1
ATOM 707 C CA . PHE A 1 91 ? 2.333 -7.841 -22.223 1.00 74.94 91 PHE A CA 1
ATOM 708 C C . PHE A 1 91 ? 3.321 -7.044 -23.086 1.00 74.94 91 PHE A C 1
ATOM 710 O O . PHE A 1 91 ? 4.125 -7.624 -23.816 1.00 74.94 91 PHE A O 1
ATOM 717 N N . SER A 1 92 ? 3.337 -5.719 -22.936 1.00 79.12 92 SER A N 1
AT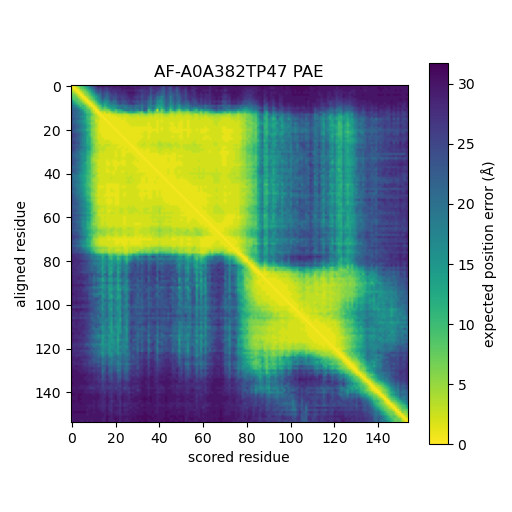OM 718 C CA . SER A 1 92 ? 4.295 -4.839 -23.611 1.00 79.12 92 SER A CA 1
ATOM 719 C C . SER A 1 92 ? 5.739 -5.118 -23.183 1.00 79.12 92 SER A C 1
ATOM 721 O O . SER A 1 92 ? 6.626 -5.168 -24.036 1.00 79.12 92 SER A O 1
ATOM 723 N N . VAL A 1 93 ? 5.989 -5.364 -21.892 1.00 80.56 93 VAL A N 1
ATOM 724 C CA . VAL A 1 93 ? 7.317 -5.749 -21.379 1.00 80.56 93 VAL A CA 1
ATOM 725 C C . VAL A 1 93 ? 7.761 -7.101 -21.950 1.00 80.56 93 VAL A C 1
ATOM 727 O O . VAL A 1 93 ? 8.911 -7.236 -22.367 1.00 80.56 93 VAL A O 1
ATOM 730 N N . LEU A 1 94 ? 6.855 -8.078 -22.052 1.00 79.81 94 LEU A N 1
ATOM 731 C CA . LEU A 1 94 ? 7.143 -9.383 -22.659 1.00 79.81 94 LEU A CA 1
ATOM 732 C C . LEU A 1 94 ? 7.460 -9.266 -24.157 1.00 79.81 94 LEU A C 1
ATOM 734 O O . LEU A 1 94 ? 8.402 -9.895 -24.645 1.00 79.81 94 LEU A O 1
ATOM 738 N N . ILE A 1 95 ? 6.715 -8.438 -24.897 1.00 82.19 95 ILE A N 1
ATOM 739 C CA . ILE A 1 95 ? 7.020 -8.140 -26.304 1.00 82.19 95 ILE A CA 1
ATOM 740 C C . ILE A 1 95 ? 8.389 -7.471 -26.420 1.00 82.19 95 ILE A C 1
ATOM 742 O O . ILE A 1 95 ? 9.182 -7.861 -27.279 1.00 82.19 95 ILE A O 1
ATOM 746 N N . ALA A 1 96 ? 8.687 -6.495 -25.559 1.00 81.62 96 ALA A N 1
ATOM 747 C CA . ALA A 1 96 ? 9.980 -5.825 -25.542 1.00 81.62 96 ALA A CA 1
ATOM 748 C C . ALA A 1 96 ? 11.120 -6.822 -25.281 1.00 81.62 96 ALA A C 1
ATOM 750 O O . ALA A 1 96 ? 12.109 -6.811 -26.011 1.00 81.62 96 ALA A O 1
ATOM 751 N N . GLU A 1 97 ? 10.965 -7.748 -24.330 1.00 82.62 97 GLU A N 1
ATOM 752 C CA . GLU A 1 97 ? 11.943 -8.814 -24.088 1.00 82.62 97 GLU A CA 1
ATOM 753 C C . GLU A 1 97 ? 12.157 -9.675 -25.344 1.00 82.62 97 GLU A C 1
ATOM 755 O O . GLU A 1 97 ? 13.294 -9.918 -25.754 1.00 82.62 97 GLU A O 1
ATOM 760 N N . LYS A 1 98 ? 11.074 -10.102 -26.007 1.00 81.06 98 LYS A N 1
ATOM 761 C CA . LYS A 1 98 ? 11.149 -10.888 -27.249 1.00 81.06 98 LYS A CA 1
ATOM 762 C C . LYS A 1 98 ? 11.814 -10.123 -28.388 1.00 81.06 98 LYS A C 1
ATOM 764 O O . LYS A 1 98 ? 12.633 -10.702 -29.098 1.00 81.06 98 LYS A O 1
ATOM 769 N N . ALA A 1 99 ? 11.529 -8.834 -28.535 1.00 81.38 99 ALA A N 1
ATOM 770 C CA . ALA A 1 99 ? 12.213 -7.983 -29.498 1.00 81.38 99 ALA A CA 1
ATOM 771 C C . ALA A 1 99 ? 13.706 -7.852 -29.161 1.00 81.38 99 ALA A C 1
ATOM 773 O O . ALA A 1 99 ? 14.537 -7.884 -30.060 1.00 81.38 99 ALA A O 1
ATOM 774 N N . LEU A 1 100 ? 14.091 -7.778 -27.887 1.00 83.75 100 LEU A N 1
ATOM 775 C CA . LEU A 1 100 ? 15.500 -7.733 -27.490 1.00 83.75 100 LEU A CA 1
ATOM 776 C C . LEU A 1 100 ? 16.249 -9.042 -27.772 1.00 83.75 100 LEU A C 1
ATOM 778 O O . LEU A 1 100 ? 17.454 -9.008 -28.031 1.00 83.75 100 LEU A O 1
ATOM 782 N N . GLN A 1 101 ? 15.557 -10.187 -27.797 1.00 82.12 101 GLN A N 1
ATOM 783 C CA . GLN A 1 101 ? 16.169 -11.475 -28.149 1.00 82.12 101 GLN A CA 1
ATOM 784 C C . GLN A 1 101 ? 16.756 -11.483 -29.570 1.00 82.12 101 GLN A C 1
ATOM 786 O O . GLN A 1 101 ? 17.732 -12.195 -29.798 1.00 82.12 101 GLN A O 1
ATOM 791 N N . GLN A 1 102 ? 16.245 -10.657 -30.493 1.00 83.88 102 GLN A N 1
ATOM 792 C CA . GLN A 1 102 ? 16.782 -10.547 -31.857 1.00 83.88 102 GLN A CA 1
ATOM 793 C C . GLN A 1 102 ? 18.176 -9.891 -31.915 1.00 83.88 102 GLN A C 1
ATOM 795 O O . GLN A 1 102 ? 18.880 -10.031 -32.909 1.00 83.88 102 GLN A O 1
ATOM 800 N N . TYR A 1 103 ? 18.593 -9.204 -30.845 1.00 84.69 103 TYR A N 1
ATOM 801 C CA . TYR A 1 103 ? 19.902 -8.553 -30.737 1.00 84.69 103 TYR A CA 1
ATOM 802 C C . TYR A 1 103 ? 20.942 -9.407 -29.998 1.00 84.69 103 TYR A C 1
ATOM 804 O O . TYR A 1 103 ? 22.054 -8.931 -29.753 1.00 84.69 103 TYR A O 1
ATOM 812 N N . ARG A 1 104 ? 20.621 -10.658 -29.640 1.00 82.50 104 ARG A N 1
ATOM 813 C CA . ARG A 1 104 ? 21.595 -11.594 -29.057 1.00 82.50 104 ARG A CA 1
ATOM 814 C C . ARG A 1 104 ? 22.748 -11.852 -30.027 1.00 82.50 104 ARG A C 1
ATOM 816 O O . ARG A 1 104 ? 22.535 -12.015 -31.223 1.00 82.50 104 ARG A O 1
ATOM 823 N N . GLY A 1 105 ? 23.970 -11.881 -29.509 1.00 82.81 105 GLY A N 1
ATOM 824 C CA . GLY A 1 105 ? 25.193 -12.021 -30.297 1.00 82.81 105 GLY A CA 1
ATOM 825 C C . GLY A 1 105 ? 25.627 -10.747 -31.029 1.00 82.81 105 GLY A C 1
ATOM 826 O O . GLY A 1 105 ? 26.672 -10.756 -31.675 1.00 82.81 105 GLY A O 1
ATOM 827 N N . THR A 1 106 ? 24.876 -9.644 -30.927 1.00 90.56 106 THR A N 1
ATOM 828 C CA . THR A 1 106 ? 25.271 -8.350 -31.505 1.00 90.56 106 THR A CA 1
ATOM 829 C C . THR A 1 106 ? 26.066 -7.510 -30.505 1.00 90.56 106 THR A C 1
ATOM 831 O O . THR A 1 106 ? 25.987 -7.699 -29.289 1.00 90.56 106 THR A O 1
ATOM 834 N N . VAL A 1 107 ? 26.775 -6.491 -30.998 1.00 88.94 107 VAL A N 1
ATOM 835 C CA . VAL A 1 107 ? 27.473 -5.503 -30.149 1.00 88.94 107 VAL A CA 1
ATOM 836 C C . VAL A 1 107 ? 26.532 -4.729 -29.212 1.00 88.94 107 VAL A C 1
ATOM 838 O O . VAL A 1 107 ? 26.980 -4.154 -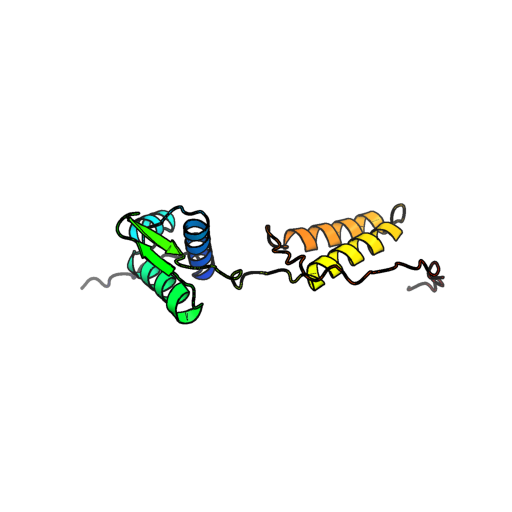28.217 1.00 88.94 107 VAL A O 1
ATOM 841 N N . PHE A 1 108 ? 25.227 -4.723 -29.502 1.00 85.00 108 PHE A N 1
ATOM 842 C CA . PHE A 1 108 ? 24.210 -4.015 -28.728 1.00 85.00 108 PHE A CA 1
ATOM 843 C C . PHE A 1 108 ? 23.633 -4.839 -27.575 1.00 85.00 108 PHE A C 1
ATOM 845 O O . PHE A 1 108 ? 23.087 -4.246 -26.644 1.00 85.00 108 PHE A O 1
ATOM 852 N N . GLU A 1 109 ? 23.800 -6.167 -27.582 1.00 86.75 109 GLU A N 1
ATOM 853 C CA . GLU A 1 109 ? 23.195 -7.091 -26.611 1.00 86.75 109 GLU A CA 1
ATOM 854 C C . GLU A 1 109 ? 23.393 -6.624 -25.165 1.00 86.75 109 GLU A C 1
ATOM 856 O O . GLU A 1 109 ? 22.436 -6.453 -24.412 1.00 86.75 109 GLU A O 1
ATOM 861 N N . ARG A 1 110 ? 24.645 -6.349 -24.785 1.00 83.94 110 ARG A N 1
ATOM 862 C CA . ARG A 1 110 ? 24.998 -5.983 -23.408 1.00 83.94 110 ARG A CA 1
ATOM 863 C C . ARG A 1 110 ? 24.352 -4.667 -22.971 1.00 83.94 110 ARG A C 1
ATOM 865 O O . ARG A 1 110 ? 23.919 -4.548 -21.827 1.00 83.94 110 ARG A O 1
ATOM 872 N N . ARG A 1 111 ? 24.307 -3.675 -23.867 1.00 85.12 111 ARG A N 1
ATOM 873 C CA . ARG A 1 111 ? 23.745 -2.347 -23.571 1.00 85.12 111 ARG A CA 1
ATOM 874 C C . ARG A 1 111 ? 22.228 -2.420 -23.446 1.00 85.12 111 ARG A C 1
ATOM 876 O O . ARG A 1 111 ? 21.679 -1.891 -22.484 1.00 85.12 111 ARG A O 1
ATOM 883 N N . LEU A 1 112 ? 21.580 -3.118 -24.375 1.00 86.56 112 LEU A N 1
ATOM 884 C CA . LEU A 1 112 ? 20.133 -3.299 -24.380 1.00 86.56 112 LEU A CA 1
ATOM 885 C C . LEU A 1 112 ? 19.660 -4.122 -23.181 1.00 86.56 112 LEU A C 1
ATOM 887 O O . LEU A 1 112 ? 18.730 -3.707 -22.495 1.00 86.56 112 LEU A O 1
ATOM 891 N N . LYS A 1 113 ? 20.351 -5.225 -22.863 1.00 85.81 113 LYS A N 1
ATOM 892 C CA . LYS A 1 113 ? 20.052 -6.025 -21.672 1.00 85.81 113 LYS A CA 1
ATOM 893 C C . LYS A 1 113 ? 20.190 -5.193 -20.396 1.00 85.81 113 LYS A C 1
ATOM 895 O O . LYS A 1 113 ? 19.285 -5.194 -19.576 1.00 85.81 113 LYS A O 1
ATOM 900 N N . SER A 1 114 ? 21.279 -4.435 -20.247 1.00 84.81 114 SER A N 1
ATOM 901 C CA . SER A 1 114 ? 21.480 -3.596 -19.058 1.00 84.81 114 SER A CA 1
ATOM 902 C C . SER A 1 114 ? 20.415 -2.504 -18.907 1.00 84.81 114 SER A C 1
ATOM 904 O O . SER A 1 114 ? 20.010 -2.211 -17.785 1.00 84.81 114 SER A O 1
ATOM 906 N N . ALA A 1 115 ? 19.967 -1.893 -20.007 1.00 84.81 115 ALA A N 1
ATOM 907 C CA . ALA A 1 115 ? 18.883 -0.913 -19.970 1.00 84.81 115 ALA A CA 1
ATOM 908 C C . ALA A 1 115 ? 17.548 -1.565 -19.582 1.00 84.81 115 ALA A C 1
ATOM 910 O O . ALA A 1 115 ? 16.826 -1.021 -18.752 1.00 84.81 115 ALA A O 1
ATOM 911 N N . PHE A 1 116 ? 17.255 -2.743 -20.136 1.00 85.94 116 PHE A N 1
ATOM 912 C CA . PHE A 1 116 ? 16.059 -3.512 -19.810 1.00 85.94 116 PHE A CA 1
ATOM 913 C C . PHE A 1 116 ? 16.034 -3.954 -18.344 1.00 85.94 116 PHE A C 1
ATOM 915 O O . PHE A 1 116 ? 15.059 -3.671 -17.655 1.00 85.94 116 PHE A O 1
ATOM 922 N N . ASP A 1 117 ? 17.132 -4.530 -17.843 1.00 80.81 117 ASP A N 1
ATOM 923 C CA . ASP A 1 117 ? 17.259 -4.969 -16.449 1.00 80.81 117 ASP A CA 1
ATOM 924 C C . ASP A 1 117 ? 16.971 -3.804 -15.472 1.00 80.81 117 ASP A C 1
ATOM 926 O O . ASP A 1 117 ? 16.197 -3.958 -14.529 1.00 80.81 117 ASP A O 1
ATOM 930 N N . LYS A 1 118 ? 17.514 -2.605 -15.746 1.00 78.50 118 LYS A N 1
ATOM 931 C CA . LYS A 1 118 ? 17.265 -1.392 -14.940 1.00 78.50 118 LYS A CA 1
ATOM 932 C C . LYS A 1 118 ? 15.807 -0.936 -14.968 1.00 78.50 118 LYS A C 1
ATOM 934 O O . LYS A 1 118 ? 15.308 -0.443 -13.963 1.00 78.50 118 LYS A O 1
ATOM 939 N N . MET A 1 119 ? 15.129 -1.055 -16.111 1.00 76.88 119 MET A N 1
ATOM 940 C CA . MET A 1 119 ? 13.705 -0.715 -16.211 1.00 76.88 119 MET A CA 1
ATOM 941 C C . MET A 1 119 ? 12.849 -1.703 -15.415 1.00 76.88 119 MET A C 1
ATOM 943 O O . MET A 1 119 ? 11.924 -1.287 -14.723 1.00 76.88 119 MET A O 1
ATOM 947 N N . THR A 1 120 ? 13.188 -2.995 -15.460 1.00 71.88 120 THR A N 1
ATOM 948 C CA . THR A 1 120 ? 12.474 -4.037 -14.709 1.00 71.88 120 THR A CA 1
ATOM 949 C C . THR A 1 120 ? 12.755 -4.015 -13.206 1.00 71.88 120 THR A C 1
ATOM 951 O O . THR A 1 120 ? 11.941 -4.500 -12.437 1.00 71.88 120 THR A O 1
ATOM 954 N N . GLU A 1 121 ? 13.864 -3.429 -12.754 1.00 66.81 121 GLU A N 1
ATOM 955 C CA . GLU A 1 121 ? 14.189 -3.299 -11.322 1.00 66.81 121 GLU A CA 1
ATOM 956 C C . GLU A 1 121 ? 13.271 -2.304 -10.587 1.00 66.81 121 GLU A C 1
ATOM 958 O O . GLU A 1 121 ? 13.054 -2.413 -9.385 1.00 66.81 121 GLU A O 1
ATOM 963 N N . ILE A 1 122 ? 12.693 -1.346 -11.317 1.00 64.25 122 ILE A N 1
ATOM 964 C CA . ILE A 1 122 ? 11.743 -0.346 -10.791 1.00 64.25 122 ILE A CA 1
ATOM 965 C C . ILE A 1 122 ? 10.308 -0.911 -10.771 1.00 64.25 122 ILE A C 1
ATOM 967 O O . ILE A 1 122 ? 9.377 -0.298 -10.247 1.00 64.25 122 ILE A O 1
ATOM 971 N N . MET A 1 123 ? 10.124 -2.091 -11.358 1.00 63.97 123 MET A N 1
ATOM 972 C CA . MET A 1 123 ? 8.842 -2.752 -11.505 1.00 63.97 123 MET A CA 1
ATOM 973 C C . MET A 1 123 ? 8.357 -3.302 -10.148 1.00 63.97 12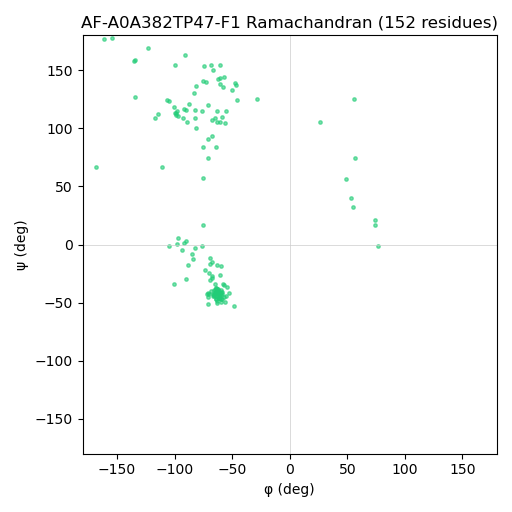3 MET A C 1
ATOM 975 O O . MET A 1 123 ? 9.165 -3.820 -9.377 1.00 63.97 123 MET A O 1
ATOM 979 N N . PRO A 1 124 ? 7.057 -3.194 -9.818 1.00 56.28 124 PRO A N 1
ATOM 980 C CA . PRO A 1 124 ? 6.503 -3.725 -8.571 1.00 56.28 124 PRO A CA 1
ATOM 981 C C . PRO A 1 124 ? 6.753 -5.235 -8.425 1.00 56.28 124 PRO A C 1
ATOM 983 O O . PRO A 1 124 ? 6.674 -5.988 -9.393 1.00 56.28 124 PRO A O 1
ATOM 986 N N . GLU A 1 125 ? 6.989 -5.683 -7.186 1.00 46.09 125 GLU A N 1
ATOM 987 C CA . GLU A 1 125 ? 7.287 -7.089 -6.849 1.00 46.09 125 GLU A CA 1
ATOM 988 C C . GLU A 1 125 ? 6.135 -8.064 -7.160 1.00 46.09 125 GLU A C 1
ATOM 990 O O . GLU A 1 125 ? 6.352 -9.272 -7.233 1.00 46.09 125 GLU A O 1
ATOM 995 N N . SER A 1 126 ? 4.908 -7.565 -7.340 1.00 44.06 126 SER A N 1
ATOM 996 C CA . SER A 1 126 ? 3.725 -8.383 -7.608 1.00 44.06 126 SER A CA 1
ATOM 997 C C . SER A 1 126 ? 2.889 -7.809 -8.748 1.00 44.06 126 SER A C 1
ATOM 999 O O . SER A 1 126 ? 2.458 -6.656 -8.684 1.00 44.06 126 SER A O 1
ATOM 1001 N N . VAL A 1 127 ? 2.597 -8.642 -9.748 1.00 51.16 127 VAL A N 1
ATOM 1002 C CA . VAL A 1 127 ? 1.657 -8.340 -10.834 1.00 51.16 127 VAL A CA 1
ATOM 1003 C C . VAL A 1 127 ? 0.383 -9.143 -10.600 1.00 51.16 127 VAL A C 1
ATOM 1005 O O . VAL A 1 127 ? 0.438 -10.362 -10.455 1.00 51.16 127 VAL A O 1
ATOM 1008 N N . THR A 1 128 ? -0.764 -8.466 -10.542 1.00 43.03 128 THR A N 1
ATOM 1009 C CA . THR A 1 128 ? -2.070 -9.135 -10.472 1.00 43.03 128 THR A CA 1
ATOM 1010 C C . THR A 1 128 ? -2.568 -9.343 -11.896 1.00 43.03 128 THR A C 1
ATOM 1012 O O . THR A 1 128 ? -2.791 -8.371 -12.612 1.00 43.03 128 THR A O 1
ATOM 1015 N N . LEU A 1 129 ? -2.707 -10.601 -12.314 1.00 41.81 129 LEU A N 1
ATOM 1016 C CA . LEU A 1 129 ? -3.212 -10.967 -13.635 1.00 41.81 129 LEU A CA 1
ATOM 1017 C C . LEU A 1 129 ? -4.641 -11.480 -13.504 1.00 41.81 129 LEU A C 1
ATOM 1019 O O . LEU A 1 129 ? -4.885 -12.437 -12.771 1.00 41.81 129 LEU A O 1
ATOM 1023 N N . ASN A 1 130 ? -5.568 -10.855 -14.225 1.00 45.03 130 ASN A N 1
ATOM 1024 C CA . ASN A 1 130 ? -6.889 -11.420 -14.447 1.00 45.03 130 ASN A CA 1
ATOM 1025 C C . ASN A 1 130 ? -6.840 -12.215 -15.762 1.00 45.03 130 ASN A C 1
ATOM 1027 O O . ASN A 1 130 ? -6.687 -11.633 -16.827 1.00 45.03 130 ASN A O 1
ATOM 1031 N N . LEU A 1 131 ? -6.886 -13.546 -15.678 1.00 42.56 131 LEU A N 1
ATOM 1032 C CA . LEU A 1 131 ? -6.721 -14.450 -16.827 1.00 42.56 131 LEU A CA 1
ATOM 1033 C C . LEU A 1 131 ? -8.045 -14.802 -17.525 1.00 42.56 131 LEU A C 1
ATOM 1035 O O . LEU A 1 131 ? -8.036 -15.593 -18.469 1.00 42.56 131 LEU A O 1
ATOM 1039 N N . ASP A 1 132 ? -9.168 -14.225 -17.092 1.00 48.50 132 ASP A N 1
ATOM 1040 C CA . ASP A 1 132 ? -10.494 -14.588 -17.602 1.00 48.50 132 ASP A CA 1
ATOM 1041 C C . ASP A 1 132 ? -10.710 -14.179 -19.079 1.00 48.50 132 ASP A C 1
ATOM 1043 O O . ASP A 1 132 ? -11.598 -14.720 -19.738 1.00 48.50 132 ASP A O 1
ATOM 1047 N N . ASP A 1 133 ? -9.862 -13.301 -19.637 1.00 49.12 133 ASP A N 1
ATOM 1048 C CA . ASP A 1 133 ? -10.010 -12.737 -20.994 1.00 49.12 133 ASP A CA 1
ATOM 1049 C C . ASP A 1 133 ? -9.047 -13.327 -22.059 1.00 49.12 133 ASP A C 1
ATOM 1051 O O . ASP A 1 133 ? -9.131 -13.011 -23.247 1.00 49.12 133 ASP A O 1
ATOM 1055 N N . TRP A 1 134 ? -8.152 -14.258 -21.693 1.00 44.53 134 TRP A N 1
ATOM 1056 C CA . TRP A 1 134 ? -7.071 -14.775 -22.567 1.00 44.53 134 TRP A CA 1
ATOM 1057 C C . TRP A 1 134 ? -7.498 -15.768 -23.671 1.00 44.53 134 TRP A C 1
ATOM 1059 O O . TRP A 1 134 ? -6.667 -16.462 -24.263 1.00 44.53 134 TRP A O 1
ATOM 1069 N N . SER A 1 135 ? -8.788 -15.845 -24.001 1.00 43.06 135 SER A N 1
ATOM 1070 C CA . SER A 1 135 ? -9.304 -16.782 -25.015 1.00 43.06 135 SER A CA 1
ATOM 1071 C C . SER A 1 135 ? -9.154 -16.304 -26.471 1.00 43.06 135 SER A C 1
ATOM 1073 O O . SER A 1 135 ? -9.450 -17.059 -27.399 1.00 43.06 135 SER A O 1
ATOM 1075 N N . GLN A 1 136 ? -8.646 -15.090 -26.719 1.00 41.28 136 GLN A N 1
ATOM 1076 C CA . GLN A 1 136 ? -8.564 -14.508 -28.068 1.00 41.28 136 GLN A CA 1
ATOM 1077 C C . GLN A 1 136 ? -7.112 -14.390 -28.575 1.00 41.28 136 GLN A C 1
ATOM 1079 O O . GLN A 1 136 ? -6.564 -13.314 -28.762 1.00 41.28 136 GLN A O 1
ATOM 1084 N N . SER A 1 137 ? -6.495 -15.555 -28.792 1.00 35.03 137 SER A N 1
ATOM 1085 C CA . SER A 1 137 ? -5.487 -15.886 -29.820 1.00 35.03 137 SER A CA 1
ATOM 1086 C C . SER A 1 137 ? -4.592 -14.757 -30.380 1.00 35.03 137 SER A C 1
ATOM 1088 O O . SER A 1 137 ? -4.978 -14.054 -31.313 1.00 35.03 137 SER A O 1
ATOM 1090 N N . VAL A 1 138 ? -3.315 -14.716 -29.976 1.00 38.75 138 VAL A N 1
ATOM 1091 C CA . VAL A 1 138 ? -2.254 -14.002 -30.718 1.00 38.75 138 VAL A CA 1
ATOM 1092 C C . VAL A 1 138 ? -1.469 -14.998 -31.575 1.00 38.75 138 VAL A C 1
ATOM 1094 O O . VAL A 1 138 ? -0.764 -15.864 -31.063 1.00 38.75 138 VAL A O 1
ATOM 1097 N N . THR A 1 139 ? -1.573 -14.873 -32.900 1.00 34.38 139 THR A N 1
ATOM 1098 C CA . THR A 1 139 ? -0.730 -15.613 -33.854 1.00 34.38 139 THR A CA 1
ATOM 1099 C C . THR A 1 139 ? 0.434 -14.728 -34.289 1.00 34.38 139 THR A C 1
ATOM 1101 O O . THR A 1 139 ? 0.240 -13.763 -35.026 1.00 34.38 139 THR A O 1
ATOM 1104 N N . PHE A 1 140 ? 1.655 -15.067 -33.876 1.00 34.41 140 PHE A N 1
ATOM 1105 C CA . PHE A 1 140 ? 2.862 -14.393 -34.352 1.00 34.41 140 PHE A CA 1
ATOM 1106 C C . PHE A 1 140 ? 3.203 -14.868 -35.767 1.00 34.41 140 PHE A C 1
ATOM 1108 O O . PHE A 1 140 ? 3.563 -16.027 -35.976 1.00 34.41 140 PHE A O 1
ATOM 1115 N N . ARG A 1 141 ? 3.125 -13.966 -36.748 1.00 31.08 141 ARG A N 1
ATOM 1116 C CA . ARG A 1 141 ? 3.757 -14.167 -38.055 1.00 31.08 141 ARG A CA 1
ATOM 1117 C C . ARG A 1 141 ? 5.081 -13.417 -38.060 1.00 31.08 141 ARG A C 1
ATOM 1119 O O . ARG A 1 141 ? 5.104 -12.194 -38.012 1.00 31.08 141 ARG A O 1
ATOM 1126 N N . SER A 1 142 ? 6.181 -14.166 -38.091 1.00 38.81 142 SER A N 1
ATOM 1127 C CA . SER A 1 142 ? 7.508 -13.615 -38.356 1.00 38.81 142 SER A CA 1
ATOM 1128 C C . SER A 1 142 ? 7.522 -13.086 -39.790 1.00 38.81 142 SER A C 1
ATOM 1130 O O . SER A 1 142 ? 7.464 -13.864 -40.741 1.00 38.81 142 SER A O 1
ATOM 1132 N N . SER A 1 143 ? 7.543 -11.767 -39.954 1.00 38.47 143 SER A N 1
ATOM 1133 C CA . SER A 1 143 ? 7.796 -11.129 -41.242 1.00 38.47 143 SER A CA 1
ATOM 1134 C C . SER A 1 143 ? 9.071 -10.302 -41.150 1.00 38.47 143 SER A C 1
ATOM 1136 O O . SER A 1 143 ? 9.075 -9.257 -40.511 1.00 38.47 143 SER A O 1
ATOM 1138 N N . ALA A 1 144 ? 10.099 -10.823 -41.822 1.00 39.62 144 ALA A N 1
ATOM 1139 C CA . ALA A 1 144 ? 11.303 -10.176 -42.336 1.00 39.62 144 ALA A CA 1
ATOM 1140 C C . ALA A 1 144 ? 12.198 -9.385 -41.360 1.00 39.62 144 ALA A C 1
ATOM 1142 O O . ALA A 1 144 ? 11.808 -8.417 -40.718 1.00 39.62 144 ALA A O 1
ATOM 1143 N N . ILE A 1 145 ? 13.470 -9.785 -41.364 1.00 45.31 145 ILE A N 1
ATOM 1144 C CA . ILE A 1 145 ? 14.629 -9.018 -40.901 1.00 45.31 145 ILE A CA 1
ATOM 1145 C C . ILE A 1 145 ? 14.520 -7.586 -41.464 1.00 45.31 145 ILE A C 1
ATOM 1147 O O . ILE A 1 145 ? 14.422 -7.450 -42.688 1.00 45.31 145 ILE A O 1
ATOM 1151 N N . PRO A 1 146 ? 14.538 -6.522 -40.638 1.00 44.19 146 PRO A N 1
ATOM 1152 C CA . PRO A 1 146 ? 14.665 -5.169 -41.155 1.00 44.19 146 PRO A CA 1
ATOM 1153 C C . PRO A 1 146 ? 16.020 -5.058 -41.851 1.00 44.19 146 PRO A C 1
ATOM 1155 O O . PRO A 1 146 ? 17.065 -5.187 -41.213 1.00 44.19 146 PRO A O 1
ATOM 1158 N N . ASN A 1 147 ? 16.000 -4.851 -43.165 1.00 50.59 147 ASN A N 1
ATOM 1159 C CA . ASN A 1 147 ? 17.186 -4.474 -43.916 1.00 50.59 147 ASN A CA 1
ATOM 1160 C C . ASN A 1 147 ? 17.554 -3.057 -43.448 1.00 50.59 147 ASN A C 1
ATOM 1162 O O . ASN A 1 147 ? 16.940 -2.083 -43.877 1.00 50.59 147 ASN A O 1
ATOM 1166 N N . GLN A 1 148 ? 18.444 -2.944 -42.462 1.00 48.94 148 GLN A N 1
ATOM 1167 C CA . GLN A 1 148 ? 18.977 -1.651 -42.054 1.00 48.94 148 GLN A CA 1
ATOM 1168 C C . GLN A 1 148 ? 20.085 -1.291 -43.035 1.00 48.94 148 GLN A C 1
ATOM 1170 O O . GLN A 1 148 ? 21.198 -1.805 -42.928 1.00 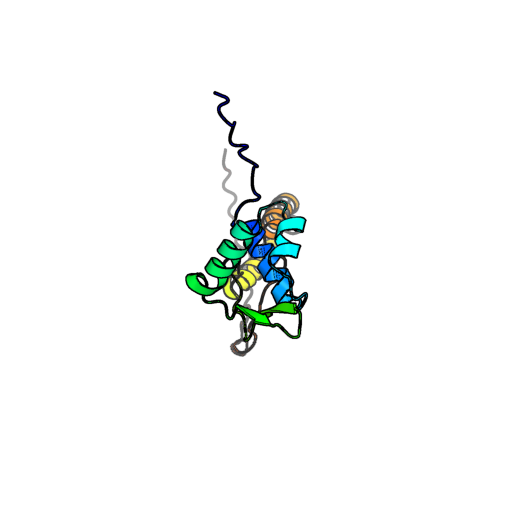48.94 148 GLN A O 1
ATOM 1175 N N . ASP A 1 149 ? 19.760 -0.422 -43.992 1.00 46.97 149 ASP A N 1
ATOM 1176 C CA . ASP A 1 149 ? 20.773 0.349 -44.699 1.00 46.97 149 ASP A CA 1
ATOM 1177 C C . ASP A 1 149 ? 21.543 1.159 -43.652 1.00 46.97 149 ASP A C 1
ATOM 1179 O O . ASP A 1 149 ? 21.015 2.058 -42.993 1.00 46.97 149 ASP A O 1
ATOM 1183 N N . ILE A 1 150 ? 22.792 0.751 -43.442 1.00 54.66 150 ILE A N 1
ATOM 1184 C CA . ILE A 1 150 ? 23.762 1.454 -42.615 1.00 54.66 150 ILE A CA 1
ATOM 1185 C C . ILE A 1 150 ? 24.223 2.651 -43.444 1.00 54.66 150 ILE A C 1
ATOM 1187 O O . ILE A 1 150 ? 25.246 2.583 -44.121 1.00 54.66 150 ILE A O 1
ATOM 1191 N N . GLU A 1 151 ? 23.470 3.746 -43.401 1.00 45.62 151 GLU A N 1
ATOM 1192 C CA . GLU A 1 151 ? 24.063 5.052 -43.659 1.00 45.62 151 GLU A CA 1
ATOM 1193 C C . GLU A 1 151 ? 24.561 5.620 -42.329 1.00 45.62 151 GLU A C 1
ATOM 1195 O O . GLU A 1 151 ? 23.817 5.978 -41.417 1.00 45.62 151 GLU A O 1
ATOM 1200 N N . THR A 1 152 ? 25.883 5.548 -42.231 1.00 45.28 152 THR A N 1
ATOM 1201 C CA . THR A 1 152 ? 26.808 6.159 -41.286 1.00 45.28 152 THR A CA 1
ATOM 1202 C C . THR A 1 152 ? 26.300 7.486 -40.716 1.00 45.28 152 THR A C 1
ATOM 1204 O O . THR A 1 152 ? 26.031 8.423 -41.462 1.00 45.28 152 THR A O 1
ATOM 1207 N N . PHE A 1 153 ? 26.242 7.589 -39.389 1.00 42.34 153 PHE A N 1
ATOM 1208 C CA . PHE A 1 153 ? 26.212 8.881 -38.706 1.00 42.34 153 PHE A CA 1
ATOM 1209 C C . PHE A 1 153 ? 27.640 9.207 -38.255 1.00 42.34 153 PHE A C 1
ATOM 1211 O O . PHE A 1 153 ? 28.205 8.457 -37.453 1.00 42.34 153 PHE A O 1
ATOM 1218 N N . ASP A 1 154 ? 28.200 10.278 -38.827 1.00 38.09 154 ASP A N 1
ATOM 1219 C CA . ASP A 1 154 ? 29.402 10.982 -38.348 1.00 38.09 154 ASP A CA 1
ATOM 1220 C C . ASP A 1 154 ? 29.164 11.649 -36.979 1.00 38.09 154 ASP A C 1
ATOM 1222 O O . ASP A 1 154 ? 28.022 12.107 -36.721 1.00 38.09 154 ASP A O 1
#

InterPro domains:
  IPR036390 Winged helix DNA-binding domain superfamily [SSF46785] (15-73)

Radius of gyration: 24.22 Å; Cα contacts (8 Å, |Δi|>4): 102; chains: 1; bounding box: 43×49×74 Å

Foldseek 3Di:
DDDDDPPPPVQDPLVVLLVVLVVCQVVVVQDALVNSCVVRVHDSVSSVVSQCCCCPVVVFQWDHDVVSRHIHGPDDDDDDPDAAQDPVNVVVLVVLVVVLVVCPPHPCNVVSVVVSVVVCVSHDPDHDDDCPPVPDDDDDDDDDDPPDPPPDDD

Sequence (154 aa):
MAEGKKSTLRARPALERIMRIHRAVLNGECPTASAMARELEVDRRTITRDITFMRDRWNLPLEYNAVQGGFIYTGPVDALPGAVITEGELFSVLIAEKALQQYRGTVFERRLKSAFDKMTEIMPESVTLNLDDWSQSVTFRSSAIPNQDIETFD

Organism: NCBI:txid408172

Mean predicted aligned error: 16.1 Å

Nearest PDB structures (foldseek):
  7tb6-assembly1_A-2  TM=4.600E-01  e=1.594E-01  Stenotrophomonas maltophilia
  6fvu-assembly1_Q  TM=4.894E-01  e=9.188E-01  Saccharomyces cerevisiae S288C
  8h38-assembly1_B  TM=5.491E-01  e=1.786E+00  Homo sapiens
  5a31-assembly1_N  TM=3.867E-01  e=6.020E-01  Homo sapiens
  4d18-assembly2_J  TM=5.197E-01  e=1.897E+00  Homo sapiens

Secondary structure (DSSP, 8-state):
----------PPPHHHHHHHHHHHHHTT----HHHHHHHTTS-HHHHHHHHHHHHHTS---EEEETTTTEEEESS--PPPSS----HHHHHHHHHHHHHHHTTTTSTTHHHHHHHHHHHHHTS-S------TTTTS------------------

Solvent-accessible surface area (backbone atoms only — not comparable to full-atom values): 9842 Å² total; per-residue (Å²): 137,86,82,78,79,80,77,81,70,82,64,70,58,68,64,61,55,45,51,52,53,51,51,37,27,74,72,66,65,30,50,35,50,63,58,50,11,63,76,64,73,47,56,45,68,59,41,48,51,45,52,49,40,42,30,74,73,66,66,41,52,63,45,78,38,78,92,77,61,14,32,36,62,81,54,88,76,78,83,63,100,70,66,72,56,48,67,69,54,51,50,48,52,53,50,50,53,57,60,52,58,76,36,62,95,44,95,54,32,67,61,54,50,54,54,50,53,58,57,56,68,75,48,62,98,64,74,75,76,82,71,90,72,74,84,76,78,87,82,86,76,91,75,76,82,81,83,74,80,83,75,81,83,130